Protein AF-T0YAG3-F1 (afdb_monomer)

Organism: NCBI:txid410659

Sequence (121 aa):
MTLPPHGSLEAVTARPAGKGRGAPWLRFASRRLVTVVLTLWAASILVFVVLNVLPGTPAQVILGTQATPASVRALTIKLGLNQPLVLQYLHWIGGLLTLHLGNSYISGQPIGPVIGAALEV

InterPro domains:
  IPR045621 ABC transporter type 1, GsiC-like, N-terminal domain [PF19300] (26-98)

Structure (mmCIF, N/CA/C/O backbone):
data_AF-T0YAG3-F1
#
_entry.id   AF-T0YAG3-F1
#
loop_
_atom_site.group_PDB
_atom_site.id
_atom_site.type_symbol
_atom_site.label_atom_id
_atom_site.label_alt_id
_atom_site.label_comp_id
_atom_site.label_asym_id
_atom_site.label_entity_id
_atom_site.label_seq_id
_atom_site.pdbx_PDB_ins_code
_atom_site.Cartn_x
_atom_site.Cartn_y
_atom_site.Cartn_z
_atom_site.occupancy
_atom_site.B_iso_or_equiv
_atom_site.auth_seq_id
_atom_site.auth_comp_id
_atom_site.auth_asym_id
_atom_site.auth_atom_id
_atom_site.pdbx_PDB_model_num
ATOM 1 N N . MET A 1 1 ? 54.938 0.205 -77.087 1.00 53.47 1 MET A N 1
ATOM 2 C CA . MET A 1 1 ? 54.684 0.536 -75.670 1.00 53.47 1 MET A CA 1
ATOM 3 C C . MET A 1 1 ? 53.874 1.824 -75.640 1.00 53.47 1 MET A C 1
ATOM 5 O O . MET A 1 1 ? 54.436 2.902 -75.549 1.00 53.47 1 MET A O 1
ATOM 9 N N . THR A 1 2 ? 52.566 1.702 -75.850 1.00 56.88 2 THR A N 1
ATOM 10 C CA . THR A 1 2 ? 51.589 2.801 -75.892 1.00 56.88 2 THR A CA 1
ATOM 11 C C . THR A 1 2 ? 50.273 2.216 -75.374 1.00 56.88 2 THR A C 1
ATOM 13 O O . THR A 1 2 ? 49.839 1.167 -75.843 1.00 56.88 2 THR A O 1
ATOM 16 N N . LEU A 1 3 ? 49.714 2.810 -74.321 1.00 61.28 3 LEU A N 1
ATOM 17 C CA . LEU A 1 3 ? 48.546 2.298 -73.597 1.00 61.28 3 LEU A CA 1
ATOM 18 C C . LEU A 1 3 ? 47.239 2.578 -74.372 1.00 61.28 3 LEU A C 1
ATOM 20 O O . LEU A 1 3 ? 47.027 3.727 -74.760 1.00 61.28 3 LEU A O 1
ATOM 24 N N . PRO A 1 4 ? 46.352 1.583 -74.567 1.00 65.00 4 PRO A N 1
ATOM 25 C CA . PRO A 1 4 ? 44.940 1.794 -74.896 1.00 65.00 4 PRO A CA 1
ATOM 26 C C . PRO A 1 4 ? 44.052 1.998 -73.638 1.00 65.00 4 PRO A C 1
ATOM 28 O O . PRO A 1 4 ? 44.521 1.790 -72.517 1.00 65.00 4 PRO A 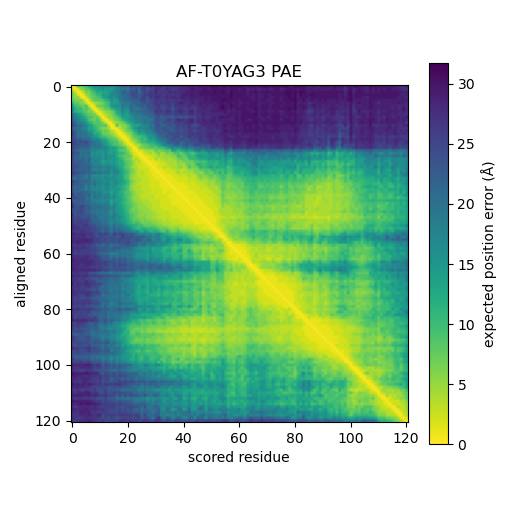O 1
ATOM 31 N N . PRO A 1 5 ? 42.791 2.455 -73.810 1.00 65.12 5 PRO A N 1
ATOM 32 C CA . PRO A 1 5 ? 42.157 3.462 -72.947 1.00 65.12 5 PRO A CA 1
ATOM 33 C C . PRO A 1 5 ? 41.014 2.969 -72.027 1.00 65.12 5 PRO A C 1
ATOM 35 O O . PRO A 1 5 ? 40.492 1.873 -72.178 1.00 65.12 5 PRO A O 1
ATOM 38 N N . HIS A 1 6 ? 40.591 3.882 -71.137 1.00 69.38 6 HIS A N 1
ATOM 39 C CA . HIS A 1 6 ? 39.281 4.028 -70.467 1.00 69.38 6 HIS A CA 1
ATOM 40 C C . HIS A 1 6 ? 38.614 2.774 -69.865 1.00 69.38 6 HIS A C 1
ATOM 42 O O . HIS A 1 6 ? 37.633 2.252 -70.389 1.00 69.38 6 HIS A O 1
ATOM 48 N N . GLY A 1 7 ? 39.063 2.392 -68.666 1.00 63.19 7 GLY A N 1
ATOM 49 C CA . GLY A 1 7 ? 38.294 1.564 -67.736 1.00 63.19 7 GLY A CA 1
ATOM 50 C C . GLY A 1 7 ? 37.426 2.428 -66.819 1.00 63.19 7 GLY A C 1
ATOM 51 O O . GLY A 1 7 ? 37.913 2.978 -65.839 1.00 63.19 7 GLY A O 1
ATOM 52 N N . SER A 1 8 ? 36.159 2.568 -67.207 1.00 58.06 8 SER A N 1
ATOM 53 C CA . SER A 1 8 ? 34.981 2.480 -66.332 1.00 58.06 8 SER A CA 1
ATOM 54 C C . SER A 1 8 ? 35.072 3.082 -64.924 1.00 58.06 8 SER A C 1
ATOM 56 O O . SER A 1 8 ? 35.632 2.506 -63.998 1.00 58.06 8 SER A O 1
ATOM 58 N N . LEU A 1 9 ? 34.355 4.197 -64.779 1.00 60.97 9 LEU A N 1
ATOM 59 C CA . LEU A 1 9 ? 33.550 4.577 -63.621 1.00 60.97 9 LEU A CA 1
ATOM 60 C C . LEU A 1 9 ? 33.081 3.355 -62.801 1.00 60.97 9 LEU A C 1
ATOM 62 O O . LEU A 1 9 ? 31.974 2.856 -63.004 1.00 60.97 9 LEU A O 1
ATOM 66 N N . GLU A 1 10 ? 33.872 2.902 -61.830 1.00 57.66 10 GLU A N 1
ATOM 67 C CA . GLU A 1 10 ? 33.372 2.063 -60.740 1.00 57.66 10 GLU A CA 1
ATOM 68 C C . GLU A 1 10 ? 32.613 2.968 -59.766 1.00 57.66 10 GLU A C 1
ATOM 70 O O . GLU A 1 10 ? 33.020 3.264 -58.644 1.00 57.66 10 GLU A O 1
ATOM 75 N N . ALA A 1 11 ? 31.465 3.441 -60.247 1.00 60.38 11 ALA A N 1
ATOM 76 C CA . ALA A 1 11 ? 30.349 3.891 -59.442 1.00 60.38 11 ALA A CA 1
ATOM 77 C C . ALA A 1 11 ? 29.779 2.682 -58.679 1.00 60.38 11 ALA A C 1
ATOM 79 O O . ALA A 1 11 ? 28.676 2.220 -58.943 1.00 60.38 11 ALA A O 1
ATOM 80 N N . VAL A 1 12 ? 30.562 2.134 -57.756 1.00 62.88 12 VAL A N 1
ATOM 81 C CA . VAL A 1 12 ? 30.203 1.050 -56.840 1.00 62.88 12 VAL A CA 1
ATOM 82 C C . VAL A 1 12 ? 31.049 1.325 -55.596 1.00 62.88 12 VAL A C 1
ATOM 84 O O . VAL A 1 12 ? 32.235 1.052 -55.543 1.00 62.88 12 VAL A O 1
ATOM 87 N N . THR A 1 13 ? 30.540 2.021 -54.591 1.00 63.72 13 THR A N 1
ATOM 88 C CA . THR A 1 13 ? 29.595 1.430 -53.654 1.00 63.72 13 THR A CA 1
ATOM 89 C C . THR A 1 13 ? 28.744 2.533 -53.030 1.00 63.72 13 THR A C 1
ATOM 91 O O . THR A 1 13 ? 29.203 3.347 -52.230 1.00 63.72 13 THR A O 1
ATOM 94 N N . ALA A 1 14 ? 27.456 2.550 -53.367 1.00 65.06 14 ALA A N 1
ATOM 95 C CA . ALA A 1 14 ? 26.473 3.234 -52.545 1.00 65.06 14 ALA A CA 1
ATOM 96 C C . ALA A 1 14 ? 26.533 2.620 -51.137 1.00 65.06 14 ALA A C 1
ATOM 98 O O . ALA A 1 14 ? 26.157 1.465 -50.935 1.00 65.06 14 ALA A O 1
ATOM 99 N N . ARG A 1 15 ? 27.047 3.374 -50.160 1.00 70.69 15 ARG A N 1
ATOM 100 C CA . ARG A 1 15 ? 27.011 2.996 -48.745 1.00 70.69 15 ARG A CA 1
ATOM 101 C C . ARG A 1 15 ? 25.537 2.837 -48.360 1.00 70.69 15 ARG A C 1
ATOM 103 O O . ARG A 1 15 ? 24.816 3.835 -48.409 1.00 70.69 15 ARG A O 1
ATOM 110 N N . PRO A 1 16 ? 25.053 1.637 -47.994 1.00 62.78 16 PRO A N 1
ATOM 111 C CA . PRO A 1 16 ? 23.663 1.491 -47.600 1.00 62.78 16 PRO A CA 1
ATOM 112 C C . PRO A 1 16 ? 23.419 2.378 -46.379 1.00 62.78 16 PRO A C 1
ATOM 114 O O . PRO A 1 16 ? 24.075 2.236 -45.343 1.00 62.78 16 PRO A O 1
ATOM 117 N N . ALA A 1 17 ? 22.497 3.331 -46.532 1.00 65.56 17 ALA A N 1
ATOM 118 C CA . ALA A 1 17 ? 21.994 4.148 -45.446 1.00 65.56 17 ALA A CA 1
ATOM 119 C C . ALA A 1 17 ? 21.499 3.205 -44.345 1.00 65.56 17 ALA A C 1
ATOM 121 O O . ALA A 1 17 ? 20.592 2.397 -44.560 1.00 65.56 17 ALA A O 1
ATOM 122 N N . GLY A 1 18 ? 22.150 3.257 -43.183 1.00 62.41 18 GLY A N 1
ATOM 123 C CA . GLY A 1 18 ? 21.795 2.434 -42.038 1.00 62.41 18 GLY A CA 1
ATOM 124 C C . GLY A 1 18 ? 20.357 2.723 -41.635 1.00 62.41 18 GLY A C 1
ATOM 125 O O . GLY A 1 18 ? 20.085 3.743 -41.006 1.00 62.41 18 GLY A O 1
ATOM 126 N N . LYS A 1 19 ? 19.438 1.821 -42.002 1.00 64.12 19 LYS A N 1
ATOM 127 C CA . LYS A 1 19 ? 18.074 1.778 -41.470 1.00 64.12 19 LYS A CA 1
ATOM 128 C C . LYS A 1 19 ? 18.168 1.870 -39.954 1.00 64.12 19 LYS A C 1
ATOM 130 O O . LYS A 1 19 ? 18.912 1.104 -39.338 1.00 64.12 19 LYS A O 1
ATOM 135 N N . GLY A 1 20 ? 17.452 2.848 -39.398 1.00 62.81 20 GLY A N 1
ATOM 136 C CA . GLY A 1 20 ? 17.475 3.204 -37.989 1.00 62.81 20 GLY A CA 1
ATOM 137 C C . GLY A 1 20 ? 17.519 1.960 -37.119 1.00 62.81 20 GLY A C 1
ATOM 138 O O . GLY A 1 20 ? 16.595 1.146 -37.126 1.00 62.81 20 GLY A O 1
ATOM 139 N N . ARG A 1 21 ? 18.624 1.807 -36.385 1.00 65.38 21 ARG A N 1
ATOM 140 C CA . ARG A 1 21 ? 18.714 0.846 -35.291 1.00 65.38 21 ARG A CA 1
ATOM 141 C C . ARG A 1 21 ? 17.705 1.311 -34.252 1.00 65.38 21 ARG A C 1
ATOM 143 O O . ARG A 1 21 ? 18.050 2.094 -33.373 1.00 65.38 21 ARG A O 1
ATOM 150 N N . GLY A 1 22 ? 16.449 0.889 -34.400 1.00 63.47 22 GLY A N 1
ATOM 151 C CA . GLY A 1 22 ? 15.420 1.055 -33.386 1.00 63.47 22 GLY A CA 1
ATOM 152 C C .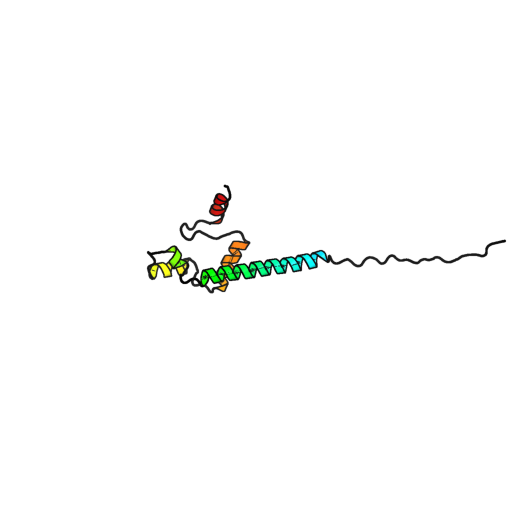 GLY A 1 22 ? 16.011 0.526 -32.095 1.00 63.47 22 GLY A C 1
ATOM 153 O O . GLY A 1 22 ? 16.317 -0.660 -32.010 1.00 63.47 22 GLY A O 1
ATOM 154 N N . ALA A 1 23 ? 16.294 1.450 -31.182 1.00 70.56 23 ALA A N 1
ATOM 155 C CA . ALA A 1 23 ? 17.150 1.275 -30.025 1.00 70.56 23 ALA A CA 1
ATOM 156 C C . ALA A 1 23 ? 16.896 -0.074 -29.325 1.00 70.56 23 ALA A C 1
ATOM 158 O O . ALA A 1 23 ? 15.935 -0.201 -28.561 1.00 70.56 23 ALA A O 1
ATOM 159 N N . PRO A 1 24 ? 17.740 -1.100 -29.549 1.00 74.56 24 PRO A N 1
ATOM 160 C CA . PRO A 1 24 ? 17.538 -2.408 -28.927 1.00 74.56 24 PRO A CA 1
ATOM 161 C C . PRO A 1 24 ? 17.617 -2.305 -27.397 1.00 74.56 24 PRO A C 1
ATOM 163 O O . PRO A 1 24 ? 16.988 -3.085 -26.684 1.00 74.56 24 PRO A O 1
ATOM 166 N N . TRP A 1 25 ? 18.302 -1.271 -26.900 1.00 78.31 25 TRP A N 1
ATOM 167 C CA . TRP A 1 25 ? 18.378 -0.917 -25.490 1.00 78.31 25 TRP A CA 1
ATOM 168 C C . TRP A 1 25 ? 17.034 -0.456 -24.900 1.00 78.31 25 TRP A C 1
ATOM 170 O O . TRP A 1 25 ? 16.752 -0.807 -23.763 1.00 78.31 25 TRP A O 1
ATOM 180 N N . LEU A 1 26 ? 16.165 0.235 -25.653 1.00 81.62 26 LEU A N 1
ATOM 181 C CA . LEU A 1 26 ? 14.821 0.640 -25.200 1.00 81.62 26 LEU A CA 1
ATOM 182 C C . LEU A 1 26 ? 13.896 -0.577 -25.033 1.00 81.62 26 LEU A C 1
ATOM 184 O O . LEU A 1 26 ? 13.142 -0.673 -24.063 1.00 81.62 26 LEU A O 1
ATOM 188 N N . ARG A 1 27 ? 13.992 -1.556 -25.943 1.00 81.12 27 ARG A N 1
ATOM 189 C CA . ARG A 1 27 ? 13.262 -2.837 -25.841 1.00 81.12 27 ARG A CA 1
ATOM 190 C C . ARG A 1 27 ? 13.778 -3.694 -24.685 1.00 81.12 27 ARG A C 1
ATOM 192 O O . ARG A 1 27 ? 12.990 -4.316 -23.979 1.00 81.12 27 ARG A O 1
ATOM 199 N N . PHE A 1 28 ? 15.092 -3.715 -24.471 1.00 82.31 28 PHE A N 1
ATOM 200 C CA . PHE A 1 28 ? 15.690 -4.406 -23.332 1.00 82.31 28 PHE A CA 1
ATOM 201 C C . PHE A 1 28 ? 15.309 -3.743 -21.999 1.00 82.31 28 PHE A C 1
ATOM 203 O O . PHE A 1 28 ? 14.860 -4.433 -21.085 1.00 82.31 28 PHE A O 1
ATOM 210 N N . ALA A 1 29 ? 15.418 -2.414 -21.910 1.00 85.38 29 ALA A N 1
ATOM 211 C CA . ALA A 1 29 ? 1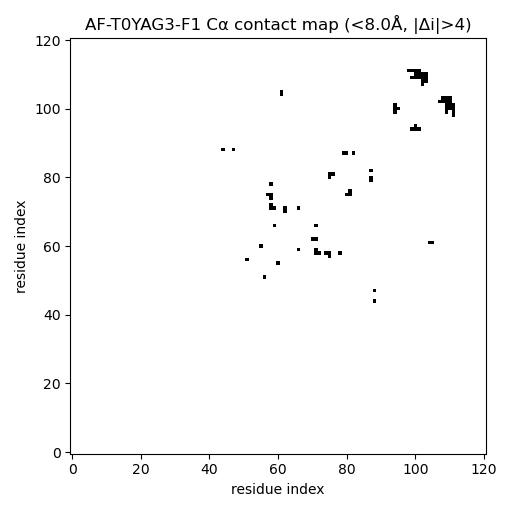5.090 -1.637 -20.718 1.00 85.38 29 ALA A CA 1
ATOM 212 C C . ALA A 1 29 ? 13.608 -1.755 -20.345 1.00 85.38 29 ALA A C 1
ATOM 214 O O . ALA A 1 29 ? 13.305 -2.049 -19.195 1.00 85.38 29 ALA A O 1
ATOM 215 N N . SER A 1 30 ? 12.688 -1.616 -21.306 1.00 88.44 30 SER A N 1
ATOM 216 C CA . SER A 1 30 ? 11.246 -1.790 -21.059 1.00 88.44 30 SER A CA 1
ATOM 217 C C . SER A 1 30 ? 10.907 -3.198 -20.575 1.00 88.44 30 SER A C 1
ATOM 219 O O . SER A 1 30 ? 10.191 -3.346 -19.589 1.00 88.44 30 SER A O 1
ATOM 221 N N . ARG A 1 31 ? 11.472 -4.242 -21.193 1.00 86.94 31 ARG A N 1
ATOM 222 C CA . ARG A 1 31 ? 11.263 -5.630 -20.756 1.00 86.94 31 ARG A CA 1
ATOM 223 C C . ARG A 1 31 ? 11.782 -5.867 -19.334 1.00 86.94 31 ARG A C 1
ATOM 225 O O . ARG A 1 31 ? 11.082 -6.480 -18.534 1.00 86.94 31 ARG A O 1
ATOM 232 N N . ARG A 1 32 ? 12.968 -5.344 -19.003 1.00 87.12 32 ARG A N 1
ATOM 233 C CA . ARG A 1 32 ? 13.525 -5.363 -17.637 1.00 87.12 32 ARG A CA 1
ATOM 234 C C . ARG A 1 32 ? 12.616 -4.630 -16.648 1.00 87.12 32 ARG A C 1
ATOM 236 O O . ARG A 1 32 ? 12.346 -5.165 -15.578 1.00 87.12 32 ARG A O 1
ATOM 243 N N . LEU A 1 33 ? 12.135 -3.442 -17.011 1.00 91.25 33 LEU A N 1
ATOM 244 C CA . LEU A 1 33 ? 11.276 -2.616 -16.165 1.00 91.25 33 LEU A CA 1
ATOM 245 C C . LEU A 1 33 ? 9.948 -3.318 -15.867 1.00 91.25 33 LEU A C 1
ATOM 247 O O . LEU A 1 33 ? 9.539 -3.372 -14.714 1.00 91.25 33 LEU A O 1
ATOM 251 N N . VAL A 1 34 ? 9.326 -3.938 -16.874 1.00 91.94 34 VAL A N 1
ATOM 252 C CA . VAL A 1 34 ? 8.095 -4.724 -16.702 1.00 91.94 34 VAL A CA 1
ATOM 253 C C . VAL A 1 34 ? 8.320 -5.887 -15.740 1.00 91.94 34 VAL A C 1
ATOM 255 O O . VAL A 1 34 ? 7.510 -6.086 -14.840 1.00 91.94 34 VAL A O 1
ATOM 258 N N . THR A 1 35 ? 9.424 -6.630 -15.867 1.00 88.69 35 THR A N 1
ATOM 259 C CA . THR A 1 35 ? 9.733 -7.725 -14.933 1.00 88.69 35 THR A CA 1
ATOM 260 C C . THR A 1 35 ? 9.901 -7.224 -13.499 1.00 88.69 35 THR A C 1
ATOM 262 O O . THR A 1 35 ? 9.362 -7.836 -12.578 1.00 88.69 35 THR A O 1
ATOM 265 N N . VAL A 1 36 ? 10.601 -6.104 -13.297 1.00 90.75 36 VAL A N 1
ATOM 266 C CA . VAL A 1 36 ? 10.775 -5.504 -11.964 1.00 90.75 36 VAL A CA 1
ATOM 267 C C . VAL A 1 36 ? 9.430 -5.058 -11.395 1.00 90.75 36 VAL A C 1
ATOM 269 O O . VAL A 1 36 ? 9.093 -5.441 -10.278 1.00 90.75 36 VAL A O 1
ATOM 272 N N . VAL A 1 37 ? 8.636 -4.317 -12.171 1.00 91.38 37 VAL A N 1
ATOM 273 C CA . VAL A 1 37 ? 7.317 -3.828 -11.747 1.00 91.38 37 VAL A CA 1
ATOM 274 C C . VAL A 1 37 ? 6.385 -4.988 -11.409 1.00 91.38 37 VAL A C 1
ATOM 276 O O . VAL A 1 37 ? 5.765 -4.960 -10.354 1.00 91.38 37 VAL A O 1
ATOM 279 N N . LEU A 1 38 ? 6.327 -6.036 -12.235 1.00 91.50 38 LEU A N 1
ATOM 280 C CA . LEU A 1 38 ? 5.512 -7.223 -11.960 1.00 91.50 38 LEU A CA 1
ATOM 281 C C . LEU A 1 38 ? 5.956 -7.950 -10.690 1.00 91.50 38 LEU A C 1
ATOM 283 O O . LEU A 1 38 ? 5.112 -8.394 -9.919 1.00 91.50 38 LEU A O 1
ATOM 287 N N . THR A 1 39 ? 7.263 -8.054 -10.455 1.00 90.75 39 THR A N 1
ATOM 288 C CA . THR A 1 39 ? 7.796 -8.708 -9.250 1.00 90.75 39 THR A CA 1
ATOM 289 C C . THR A 1 39 ? 7.442 -7.907 -7.999 1.00 90.75 39 THR A C 1
ATOM 291 O O . THR A 1 39 ? 6.949 -8.471 -7.025 1.00 90.75 39 THR A O 1
ATOM 294 N N . LEU A 1 40 ? 7.630 -6.583 -8.039 1.00 89.12 40 LEU A N 1
ATOM 295 C CA . LEU A 1 40 ? 7.242 -5.686 -6.948 1.00 89.12 40 LEU A CA 1
ATOM 296 C C . LEU A 1 40 ? 5.731 -5.693 -6.722 1.00 89.12 40 LEU A C 1
ATOM 298 O O . LEU A 1 40 ? 5.281 -5.697 -5.581 1.00 89.12 40 LEU A O 1
ATOM 302 N N . TRP A 1 41 ? 4.946 -5.736 -7.795 1.00 88.19 41 TRP A N 1
ATOM 303 C CA . TRP A 1 41 ? 3.493 -5.799 -7.726 1.00 88.19 41 TRP A CA 1
ATOM 304 C C . TRP A 1 41 ? 3.011 -7.115 -7.105 1.00 88.19 41 TRP A C 1
ATOM 306 O O . TRP A 1 41 ? 2.189 -7.097 -6.192 1.00 88.19 41 TRP A O 1
ATOM 316 N N . ALA A 1 42 ? 3.585 -8.250 -7.509 1.00 89.88 42 ALA A N 1
ATOM 317 C CA . ALA A 1 42 ? 3.296 -9.547 -6.904 1.00 89.88 42 ALA A CA 1
ATOM 318 C C . ALA A 1 42 ? 3.678 -9.583 -5.414 1.00 89.88 42 ALA A C 1
ATOM 320 O O . ALA A 1 42 ? 2.887 -10.039 -4.589 1.00 89.88 42 ALA A O 1
ATOM 321 N N . ALA A 1 43 ? 4.849 -9.049 -5.051 1.00 90.12 43 ALA A N 1
ATOM 322 C CA . ALA A 1 43 ? 5.266 -8.926 -3.656 1.00 90.12 43 ALA A CA 1
ATOM 323 C C . ALA A 1 43 ? 4.328 -8.006 -2.851 1.00 90.12 43 ALA A C 1
ATOM 325 O O . ALA A 1 43 ? 3.954 -8.330 -1.728 1.00 90.12 43 ALA A O 1
ATOM 326 N N . SER A 1 44 ? 3.897 -6.889 -3.440 1.00 87.00 44 SER A N 1
ATOM 327 C CA . SER A 1 44 ? 2.932 -5.951 -2.857 1.00 87.00 44 SER A CA 1
ATOM 328 C C . SER A 1 44 ? 1.584 -6.622 -2.575 1.00 87.00 44 SER A C 1
ATOM 330 O O . SER A 1 44 ? 1.060 -6.488 -1.468 1.00 87.00 44 SER A O 1
ATOM 332 N N . ILE A 1 45 ? 1.050 -7.388 -3.533 1.00 87.50 45 ILE A N 1
ATOM 333 C CA . ILE A 1 45 ? -0.173 -8.178 -3.336 1.00 87.50 45 ILE A CA 1
ATOM 334 C C . ILE A 1 45 ? 0.036 -9.202 -2.223 1.00 87.50 45 ILE A C 1
ATOM 336 O O . ILE A 1 45 ? -0.818 -9.324 -1.350 1.00 87.50 45 ILE A O 1
ATOM 340 N N . LEU A 1 46 ? 1.164 -9.916 -2.223 1.00 89.00 46 LEU A N 1
ATOM 341 C CA . LEU A 1 46 ? 1.462 -10.916 -1.200 1.00 89.00 46 LEU A CA 1
ATOM 342 C C . LEU A 1 46 ? 1.455 -10.299 0.204 1.00 89.00 46 LEU A C 1
ATOM 344 O O . LEU A 1 46 ? 0.777 -10.815 1.087 1.00 89.00 46 LEU A O 1
ATOM 348 N N . VAL A 1 47 ? 2.148 -9.175 0.398 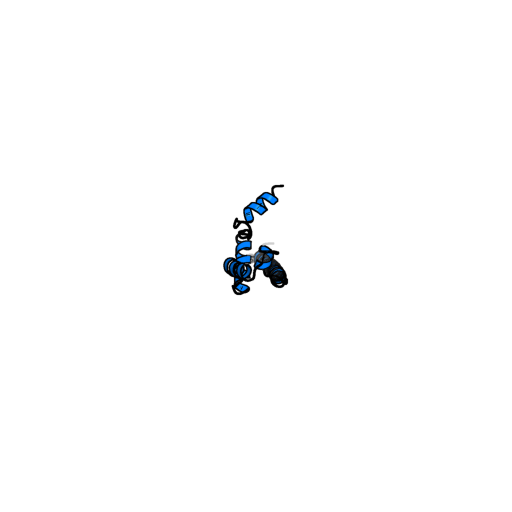1.00 86.56 47 VAL A N 1
ATOM 349 C CA . VAL A 1 47 ? 2.159 -8.443 1.675 1.00 86.56 47 VAL A CA 1
ATOM 350 C C . VAL A 1 47 ? 0.746 -8.009 2.061 1.00 86.56 47 VAL A C 1
ATOM 352 O O . VAL A 1 47 ? 0.323 -8.242 3.192 1.00 86.56 47 VAL A O 1
ATOM 355 N N . PHE A 1 48 ? -0.008 -7.432 1.124 1.00 85.75 48 PHE A N 1
ATOM 356 C CA . PHE A 1 48 ? -1.382 -7.000 1.373 1.00 85.75 48 PHE A CA 1
ATOM 357 C C . PHE A 1 48 ? -2.283 -8.164 1.804 1.00 85.75 48 PHE A C 1
ATOM 359 O O . PHE A 1 48 ? -3.027 -8.039 2.776 1.00 85.75 48 PHE A O 1
ATOM 366 N N . VAL A 1 49 ? -2.201 -9.305 1.117 1.00 84.44 49 VAL A N 1
ATOM 367 C CA . VAL A 1 49 ? -2.986 -10.505 1.434 1.00 84.44 49 VAL A CA 1
ATOM 368 C C . VAL A 1 49 ? -2.586 -11.066 2.791 1.00 84.44 49 VAL A C 1
ATOM 370 O O . VAL A 1 49 ? -3.467 -11.327 3.601 1.00 84.44 49 VAL A O 1
ATOM 373 N N . VAL A 1 50 ? -1.290 -11.203 3.077 1.00 84.94 50 VAL A N 1
ATOM 374 C CA . VAL A 1 50 ? -0.810 -11.699 4.377 1.00 84.94 50 VAL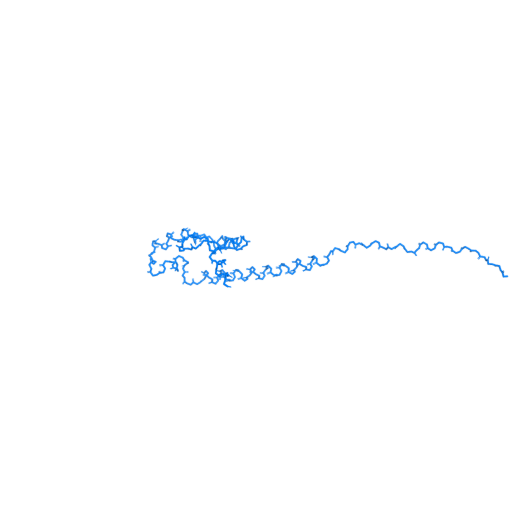 A CA 1
ATOM 375 C C . VAL A 1 50 ? -1.344 -10.831 5.516 1.00 84.94 50 VAL A C 1
ATOM 377 O O . VAL A 1 50 ? -1.860 -11.366 6.494 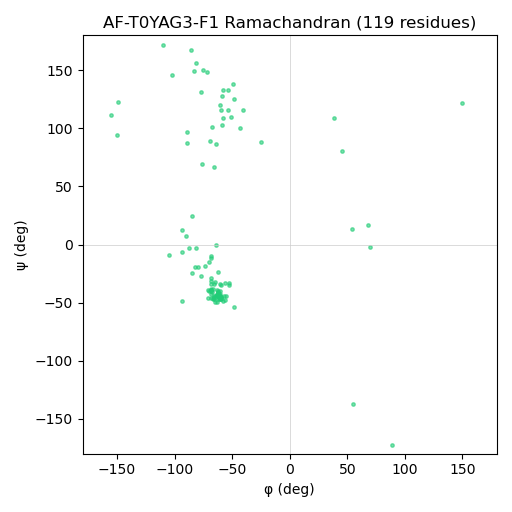1.00 84.94 50 VAL A O 1
ATOM 380 N N . LEU A 1 51 ? -1.303 -9.505 5.367 1.00 80.00 51 LEU A N 1
ATOM 381 C CA . LEU A 1 51 ? -1.821 -8.583 6.379 1.00 80.00 51 LEU A CA 1
ATOM 382 C C . LEU A 1 51 ? -3.352 -8.631 6.524 1.00 80.00 51 LEU A C 1
ATOM 384 O O . LEU A 1 51 ? -3.851 -8.434 7.627 1.00 80.00 51 LEU A O 1
ATOM 388 N N . ASN A 1 52 ? -4.094 -8.908 5.447 1.00 77.06 52 ASN A N 1
ATOM 389 C CA . ASN A 1 52 ? -5.562 -8.994 5.475 1.00 77.06 52 ASN A CA 1
ATOM 390 C C . ASN A 1 52 ? -6.100 -10.371 5.903 1.00 77.06 52 ASN A C 1
ATOM 392 O O . ASN A 1 52 ? -7.232 -10.459 6.369 1.00 77.06 52 ASN A O 1
ATOM 396 N N . VAL A 1 53 ? -5.326 -11.444 5.718 1.00 79.00 53 VAL A N 1
ATOM 397 C CA . VAL A 1 53 ? -5.705 -12.821 6.087 1.00 79.00 53 VAL A CA 1
ATOM 398 C C . VAL A 1 53 ? -5.449 -13.106 7.569 1.00 79.00 53 VAL A C 1
ATOM 400 O O . VAL A 1 53 ? -6.043 -14.032 8.123 1.00 79.00 53 VAL A O 1
ATOM 403 N N . LEU A 1 54 ? -4.595 -12.316 8.230 1.00 76.44 54 LEU A N 1
ATOM 404 C CA . LEU A 1 54 ? -4.382 -12.424 9.672 1.00 76.44 54 LEU A CA 1
ATOM 405 C C . LEU A 1 54 ? -5.726 -12.338 10.426 1.00 76.44 54 LEU A C 1
ATOM 407 O O . LEU A 1 54 ? -6.535 -11.451 10.142 1.00 76.44 54 LEU A O 1
ATOM 411 N N . PRO A 1 55 ? -5.990 -13.246 11.388 1.00 61.91 55 PRO A N 1
ATOM 412 C CA . PRO A 1 55 ? -7.217 -13.219 12.169 1.00 61.91 55 PRO A CA 1
ATOM 413 C C . PRO A 1 55 ? -7.226 -11.980 13.072 1.00 61.91 55 PRO A C 1
ATOM 415 O O . PRO A 1 55 ? -6.576 -11.938 14.114 1.00 61.91 55 PRO A O 1
ATOM 418 N N . GLY A 1 56 ? -7.957 -10.959 12.638 1.00 63.97 56 GLY A N 1
ATOM 419 C CA . GLY A 1 56 ? -8.099 -9.684 13.330 1.00 63.97 56 GLY A CA 1
ATOM 420 C C . GLY A 1 56 ? -8.329 -8.569 12.319 1.00 63.97 56 GLY A C 1
ATOM 421 O O . GLY A 1 56 ? -7.520 -8.363 11.421 1.00 63.97 56 GLY A O 1
ATOM 422 N N . THR A 1 57 ? -9.439 -7.839 12.430 1.00 71.94 57 THR A N 1
ATOM 423 C CA . THR A 1 57 ? -9.640 -6.681 11.547 1.00 71.94 57 THR A CA 1
ATOM 424 C C . THR A 1 57 ? -8.697 -5.551 11.967 1.00 71.94 57 THR A C 1
ATOM 426 O O . THR A 1 57 ? -8.444 -5.391 13.164 1.00 71.94 57 THR A O 1
ATOM 429 N N . PRO A 1 58 ? -8.208 -4.699 11.046 1.00 72.56 58 PRO A N 1
ATOM 430 C CA . PRO A 1 58 ? -7.404 -3.536 11.429 1.00 72.56 58 PRO A CA 1
ATOM 431 C C . PRO A 1 58 ? -8.104 -2.678 12.493 1.00 72.56 58 PRO A C 1
ATOM 433 O O . PRO A 1 58 ? -7.467 -2.191 13.419 1.00 72.56 58 PRO A O 1
ATOM 436 N N . ALA A 1 59 ? -9.439 -2.586 12.437 1.00 76.50 59 ALA A N 1
ATOM 437 C CA . ALA A 1 59 ? -10.244 -1.936 13.466 1.00 76.50 59 ALA A CA 1
ATOM 438 C C . ALA A 1 59 ? -10.105 -2.585 14.859 1.00 76.50 59 ALA A C 1
ATOM 440 O O . ALA A 1 59 ? -10.031 -1.868 15.853 1.00 76.50 59 ALA A O 1
ATOM 441 N N . GLN A 1 60 ? -10.050 -3.917 14.951 1.00 76.56 60 GLN A N 1
ATOM 442 C CA . GLN A 1 60 ? -9.796 -4.626 16.212 1.00 76.56 60 GLN A CA 1
ATOM 443 C C . GLN A 1 60 ? -8.366 -4.409 16.711 1.00 76.56 60 GLN A C 1
ATOM 445 O O . GLN A 1 60 ? -8.176 -4.198 17.904 1.00 76.56 60 GLN A O 1
ATOM 450 N N . VAL A 1 61 ? -7.377 -4.399 15.813 1.00 78.12 61 VAL A N 1
ATOM 451 C CA . VAL A 1 61 ? -5.975 -4.126 16.173 1.00 78.12 61 VAL A CA 1
ATOM 452 C C . VAL A 1 61 ? -5.819 -2.709 16.732 1.00 78.12 61 VAL A C 1
ATOM 454 O O . VAL A 1 61 ? -5.166 -2.522 17.753 1.00 78.12 61 VAL A O 1
ATOM 457 N N . ILE A 1 62 ? -6.464 -1.720 16.107 1.00 74.56 62 ILE A N 1
ATOM 458 C CA . ILE A 1 62 ? -6.421 -0.315 16.543 1.00 74.56 62 ILE A CA 1
ATOM 459 C C . ILE A 1 62 ? -7.140 -0.115 17.886 1.00 74.56 62 ILE A C 1
ATOM 461 O O . ILE A 1 62 ? -6.658 0.635 18.730 1.00 74.56 62 ILE A O 1
ATOM 465 N N . LEU A 1 63 ? -8.293 -0.763 18.095 1.00 80.94 63 LEU A N 1
ATOM 466 C CA . LEU A 1 63 ? -9.073 -0.634 19.337 1.00 80.94 63 LEU A CA 1
ATOM 467 C C . LEU A 1 63 ? -8.522 -1.482 20.494 1.00 80.94 63 LEU A C 1
ATOM 469 O O . LEU A 1 63 ? -8.844 -1.215 21.655 1.00 80.94 63 LEU A O 1
ATOM 473 N N . GLY A 1 64 ? -7.708 -2.495 20.192 1.00 77.62 64 GLY A N 1
ATOM 474 C CA . GLY A 1 64 ? -7.097 -3.379 21.176 1.00 77.62 64 GLY A CA 1
ATOM 475 C C . GLY A 1 64 ? -8.129 -4.042 22.091 1.00 77.62 64 GLY A C 1
ATOM 476 O O . GLY A 1 64 ? -9.202 -4.469 21.667 1.00 77.62 64 GLY A O 1
ATOM 477 N N . THR A 1 65 ? -7.822 -4.104 23.384 1.00 76.62 65 THR A N 1
ATOM 478 C CA . THR A 1 65 ? -8.686 -4.722 24.404 1.00 76.62 65 THR A CA 1
ATOM 479 C C . THR A 1 65 ? -9.985 -3.954 24.675 1.00 76.62 65 THR A C 1
ATOM 481 O O . THR A 1 65 ? -10.889 -4.508 25.292 1.00 76.62 65 THR A O 1
ATOM 484 N N . GLN A 1 66 ? -10.120 -2.717 24.178 1.00 74.12 66 GLN A N 1
ATOM 485 C CA . GLN A 1 66 ? -11.326 -1.883 24.304 1.00 74.12 66 GLN A CA 1
ATOM 486 C C . GLN A 1 66 ? -12.281 -2.025 23.102 1.00 74.12 66 GLN A C 1
ATOM 488 O O . GLN A 1 66 ? -13.205 -1.225 22.907 1.00 74.12 66 GLN A O 1
ATOM 493 N N . ALA A 1 67 ? -12.057 -3.031 22.255 1.00 77.56 67 ALA A N 1
ATOM 494 C CA . ALA A 1 67 ? -12.861 -3.301 21.073 1.00 77.56 67 ALA A CA 1
ATOM 495 C C . ALA A 1 67 ? -14.275 -3.795 21.437 1.00 77.56 67 ALA A C 1
ATOM 497 O O . ALA A 1 67 ? -14.545 -4.991 21.513 1.00 77.56 67 ALA A O 1
ATOM 498 N N . THR A 1 68 ? -15.219 -2.868 21.608 1.00 84.62 68 THR A N 1
ATOM 499 C CA . THR A 1 68 ? -16.650 -3.205 21.626 1.00 84.62 68 THR A CA 1
ATOM 500 C C . THR A 1 68 ? -17.152 -3.480 20.201 1.00 84.62 68 THR A C 1
ATOM 502 O O . THR A 1 68 ? -16.673 -2.856 19.249 1.00 84.62 68 THR A O 1
ATOM 505 N N . PRO A 1 69 ? -18.169 -4.338 20.000 1.00 82.94 69 PRO A N 1
ATOM 506 C CA . PRO A 1 69 ? -18.717 -4.598 18.664 1.00 82.94 69 PRO A CA 1
ATOM 507 C C . PRO A 1 69 ? -19.201 -3.327 17.941 1.00 82.94 69 PRO A C 1
ATOM 509 O O . PRO A 1 69 ? -19.076 -3.211 16.719 1.00 82.94 69 PRO A O 1
ATOM 512 N N . ALA A 1 70 ? -19.722 -2.354 18.696 1.00 84.56 70 ALA A N 1
ATOM 513 C CA . ALA A 1 70 ? -20.170 -1.067 18.174 1.00 84.56 70 ALA A CA 1
ATOM 514 C C . ALA A 1 70 ? -18.994 -0.180 17.730 1.00 84.56 70 ALA A C 1
ATOM 516 O O . ALA A 1 70 ? -19.026 0.363 16.622 1.00 84.56 70 ALA A O 1
ATOM 517 N N . SER A 1 71 ? -17.935 -0.074 18.543 1.00 82.12 71 SER A N 1
ATOM 518 C CA . SER A 1 71 ? -16.742 0.708 18.189 1.00 82.12 71 SER A CA 1
ATOM 519 C C . SER A 1 71 ? -15.980 0.093 17.015 1.00 82.12 71 SER A C 1
ATOM 521 O O . SER A 1 71 ? -15.570 0.829 16.117 1.00 82.12 71 SER A O 1
ATOM 523 N N . VAL A 1 72 ? -15.884 -1.240 16.939 1.00 82.75 72 VAL A N 1
ATOM 524 C CA . VAL A 1 72 ? -15.282 -1.944 15.792 1.00 82.75 72 VAL A CA 1
ATOM 525 C C . VAL A 1 72 ? -16.041 -1.637 14.507 1.00 82.75 72 VAL A C 1
ATOM 527 O O . VAL A 1 72 ? -15.418 -1.317 13.498 1.00 82.75 72 VAL A O 1
ATOM 530 N N . ARG A 1 73 ? -17.379 -1.681 14.521 1.00 83.19 73 ARG A N 1
ATOM 531 C CA . ARG A 1 73 ? -18.193 -1.384 13.332 1.00 83.19 73 ARG A CA 1
ATOM 532 C C . ARG A 1 73 ? -18.061 0.076 12.900 1.00 83.19 73 ARG A C 1
ATOM 534 O O . ARG A 1 73 ? -17.872 0.342 11.714 1.00 83.19 73 ARG A O 1
ATOM 541 N N . ALA A 1 74 ? -18.112 1.008 13.851 1.00 83.69 74 ALA A N 1
ATOM 542 C CA . ALA A 1 74 ? -17.931 2.430 13.572 1.00 83.69 74 ALA A CA 1
ATOM 543 C C . ALA A 1 74 ? -16.548 2.712 12.964 1.00 83.69 74 ALA A C 1
ATOM 545 O O . ALA A 1 74 ? -16.443 3.448 11.983 1.00 83.69 74 ALA A O 1
ATOM 546 N N . LEU A 1 75 ? -15.497 2.085 13.500 1.00 79.31 75 LEU A N 1
ATOM 547 C CA . LEU A 1 75 ? -14.141 2.232 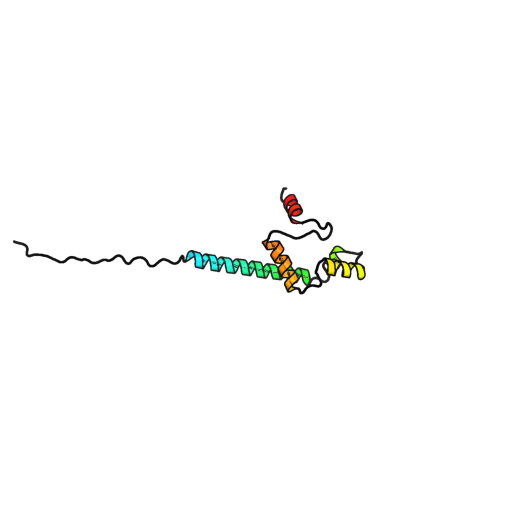12.984 1.00 79.31 75 LEU A CA 1
ATOM 548 C C . LEU A 1 75 ? -13.967 1.538 11.625 1.00 79.31 75 LEU A C 1
ATOM 550 O O . LEU A 1 75 ? -13.374 2.115 10.727 1.00 79.31 75 LEU A O 1
ATOM 554 N N . THR A 1 76 ? -14.563 0.363 11.421 1.00 80.31 76 THR A N 1
ATOM 555 C CA . THR A 1 76 ? -14.552 -0.352 10.129 1.00 80.31 76 THR A CA 1
ATOM 556 C C . THR A 1 76 ? -15.096 0.523 9.001 1.00 80.31 76 THR A C 1
ATOM 558 O O . THR A 1 76 ? -14.483 0.601 7.938 1.00 80.31 76 THR A O 1
ATOM 561 N N . ILE A 1 77 ? -16.208 1.224 9.247 1.00 81.75 77 ILE A N 1
ATOM 562 C CA . ILE A 1 77 ? -16.806 2.151 8.276 1.00 81.75 77 ILE A CA 1
ATOM 563 C C . ILE A 1 77 ? -15.910 3.379 8.079 1.00 81.75 77 ILE A C 1
ATOM 565 O O . ILE A 1 77 ? -15.637 3.755 6.942 1.00 81.75 77 ILE A O 1
ATOM 569 N N . LYS A 1 78 ? -15.408 3.985 9.167 1.00 78.56 78 LYS A N 1
ATOM 570 C CA . LYS A 1 78 ? -14.509 5.152 9.089 1.00 78.56 78 LYS A CA 1
ATOM 571 C C . LYS A 1 78 ? -13.220 4.865 8.318 1.00 78.56 78 LYS A C 1
ATOM 573 O O . LYS A 1 78 ? -12.720 5.748 7.634 1.00 78.56 78 LYS A O 1
ATOM 578 N N . LEU A 1 79 ? -12.692 3.650 8.435 1.00 74.06 79 LEU A N 1
ATOM 579 C CA . LEU A 1 79 ? -11.462 3.219 7.773 1.00 74.06 79 LEU A CA 1
ATOM 580 C C . LEU A 1 79 ? -11.695 2.668 6.359 1.00 74.06 79 LEU A C 1
ATOM 582 O O . LEU A 1 79 ? -10.733 2.302 5.691 1.00 74.06 79 LEU A O 1
ATOM 586 N N . GLY A 1 80 ? -12.947 2.579 5.896 1.00 75.75 80 GLY A N 1
ATOM 587 C CA . GLY A 1 80 ? -13.269 2.018 4.582 1.00 75.75 80 GLY A CA 1
ATOM 588 C C . GLY A 1 80 ? -13.005 0.513 4.463 1.00 75.75 80 GLY A C 1
ATOM 589 O O . GLY A 1 80 ? -12.973 -0.018 3.356 1.00 75.75 80 GLY A O 1
ATOM 590 N N . LEU A 1 81 ? -12.861 -0.197 5.587 1.00 77.81 81 LEU A N 1
ATOM 591 C CA . LEU A 1 81 ? -12.648 -1.651 5.628 1.00 77.81 81 LEU A CA 1
ATOM 592 C C . LEU A 1 81 ? -13.892 -2.437 5.176 1.00 77.81 81 LEU A C 1
ATOM 594 O O . LEU A 1 81 ? -13.830 -3.644 4.965 1.00 77.81 81 LEU A O 1
ATOM 598 N N . ASN A 1 82 ? -15.028 -1.752 5.015 1.00 82.12 82 ASN A N 1
ATOM 599 C CA . ASN A 1 82 ? -16.255 -2.285 4.427 1.00 82.12 82 ASN A CA 1
ATOM 600 C C . ASN A 1 82 ? -16.256 -2.279 2.884 1.00 82.12 82 ASN A C 1
ATOM 602 O O . ASN A 1 82 ? -17.238 -2.713 2.284 1.00 82.12 82 ASN A O 1
ATOM 606 N N . GLN A 1 83 ? -15.214 -1.751 2.237 1.00 81.88 83 GLN A N 1
ATOM 607 C CA . GLN A 1 83 ? -15.111 -1.712 0.777 1.00 81.88 83 GLN A CA 1
ATOM 608 C C . GLN A 1 83 ? -14.606 -3.052 0.207 1.00 81.88 83 GLN A C 1
ATOM 610 O O . GLN A 1 83 ? -13.895 -3.787 0.895 1.00 81.88 83 GLN A O 1
ATOM 615 N N . PRO A 1 84 ? -14.902 -3.371 -1.067 1.00 86.62 84 PRO A N 1
ATOM 616 C CA . PRO A 1 84 ? -14.276 -4.487 -1.773 1.00 86.62 84 PRO A CA 1
ATOM 617 C C . PRO A 1 84 ? -12.745 -4.476 -1.644 1.00 86.62 84 PRO A C 1
ATOM 619 O O . PRO A 1 84 ? -12.122 -3.425 -1.804 1.00 86.62 84 PRO A O 1
ATOM 622 N N . LEU A 1 85 ? -12.130 -5.646 -1.424 1.00 80.31 85 LEU A N 1
ATOM 623 C CA . LEU A 1 85 ? -10.671 -5.788 -1.248 1.00 80.31 85 LEU A CA 1
ATOM 624 C C . LEU A 1 85 ? -9.859 -5.151 -2.385 1.00 80.31 85 LEU A C 1
ATOM 626 O O . LEU A 1 85 ? -8.791 -4.598 -2.147 1.00 80.31 85 LEU A O 1
ATOM 630 N N . VAL A 1 86 ? -10.389 -5.179 -3.610 1.00 83.25 86 VAL A N 1
ATOM 631 C CA . VAL A 1 86 ? -9.764 -4.545 -4.779 1.00 83.25 86 VAL A CA 1
ATOM 632 C C . VAL A 1 86 ? -9.631 -3.033 -4.588 1.00 83.25 86 VAL A C 1
ATOM 634 O O . VAL A 1 86 ? -8.565 -2.484 -4.844 1.00 83.25 86 VAL A O 1
ATOM 637 N N . LEU A 1 87 ? -10.674 -2.355 -4.099 1.00 84.25 87 LEU A N 1
ATOM 638 C CA . LEU A 1 87 ? -10.622 -0.911 -3.843 1.00 84.25 87 LEU A CA 1
ATOM 639 C C . LEU A 1 87 ? -9.678 -0.582 -2.684 1.00 84.25 87 LEU A C 1
ATOM 641 O O . LEU A 1 87 ? -8.920 0.380 -2.776 1.00 84.25 87 LEU A O 1
ATOM 645 N N . GLN A 1 88 ? -9.664 -1.410 -1.635 1.00 83.00 88 GLN A N 1
ATOM 646 C CA . GLN A 1 88 ? -8.722 -1.256 -0.521 1.00 83.00 88 GLN A CA 1
ATOM 647 C C . GLN A 1 88 ? -7.265 -1.358 -1.000 1.00 83.00 88 GLN A C 1
ATOM 649 O O . GLN A 1 88 ? -6.438 -0.516 -0.652 1.00 83.00 88 GLN A O 1
ATOM 654 N N . TYR A 1 89 ? -6.967 -2.336 -1.860 1.00 83.88 89 TYR A N 1
ATOM 655 C CA . TYR A 1 89 ? -5.648 -2.489 -2.468 1.00 83.88 89 TYR A CA 1
ATOM 656 C C . TYR A 1 89 ? -5.286 -1.305 -3.375 1.00 83.88 89 TYR A C 1
ATOM 658 O O . TYR A 1 89 ? -4.180 -0.780 -3.270 1.00 83.88 89 TYR A O 1
ATOM 666 N N . LEU A 1 90 ? -6.211 -0.852 -4.233 1.00 84.62 90 LEU A N 1
ATOM 667 C CA . LEU A 1 90 ? -5.985 0.281 -5.139 1.00 84.62 90 LEU A CA 1
ATOM 668 C C . LEU A 1 90 ? -5.711 1.588 -4.382 1.00 84.62 90 LEU A C 1
ATOM 670 O O . LEU A 1 90 ? -4.798 2.324 -4.756 1.00 84.62 90 LEU A O 1
ATOM 674 N N . HIS A 1 91 ? -6.445 1.865 -3.302 1.00 82.81 91 HIS A N 1
ATOM 675 C CA . HIS A 1 91 ? -6.164 3.017 -2.443 1.00 82.81 91 HIS A CA 1
ATOM 676 C C . HIS A 1 91 ? -4.795 2.902 -1.765 1.00 82.81 91 HIS A C 1
ATOM 678 O O . HIS A 1 91 ? -4.034 3.869 -1.752 1.00 82.81 91 HIS A O 1
ATOM 684 N N . TRP A 1 92 ? -4.454 1.719 -1.248 1.00 81.31 92 TRP A N 1
ATOM 685 C CA . TRP A 1 92 ? -3.176 1.490 -0.577 1.00 81.31 92 TRP A CA 1
ATOM 686 C C . TRP A 1 92 ? -1.979 1.639 -1.528 1.00 81.31 92 TRP A C 1
ATOM 688 O O . TRP A 1 92 ? -1.050 2.395 -1.239 1.00 81.31 92 TRP A O 1
ATOM 698 N N . ILE A 1 93 ? -2.017 0.991 -2.697 1.00 83.69 93 ILE A N 1
ATOM 699 C CA . ILE A 1 93 ? -0.937 1.091 -3.687 1.00 83.69 93 ILE A CA 1
ATOM 700 C C . ILE A 1 93 ? -0.866 2.490 -4.313 1.00 83.69 93 ILE A C 1
ATOM 702 O O . ILE A 1 93 ? 0.229 2.982 -4.572 1.00 83.69 93 ILE A O 1
ATOM 706 N N . GLY A 1 94 ? -2.004 3.168 -4.502 1.00 83.06 94 GLY A N 1
ATOM 707 C CA . GLY A 1 94 ? -2.048 4.555 -4.969 1.00 83.06 94 GLY A CA 1
ATOM 708 C C . GLY A 1 94 ? -1.368 5.521 -3.996 1.00 83.06 94 GLY A C 1
ATOM 709 O O . GLY A 1 94 ? -0.587 6.374 -4.421 1.00 83.06 94 GLY A O 1
ATOM 710 N N . GLY A 1 95 ? -1.586 5.341 -2.690 1.00 79.56 95 GLY A N 1
ATOM 711 C CA . GLY A 1 95 ? -0.871 6.080 -1.648 1.00 79.56 95 GLY A CA 1
ATOM 712 C C . GLY A 1 95 ? 0.640 5.837 -1.696 1.00 79.56 95 GLY A C 1
ATOM 713 O O . GLY A 1 95 ? 1.423 6.783 -1.740 1.00 79.56 95 GLY A O 1
ATOM 714 N N . LEU A 1 96 ? 1.063 4.575 -1.808 1.00 80.38 96 LEU A N 1
ATOM 715 C CA . LEU A 1 96 ? 2.484 4.224 -1.932 1.00 80.38 96 LEU A CA 1
ATOM 716 C C . LEU A 1 96 ? 3.150 4.856 -3.164 1.00 80.38 96 LEU A C 1
ATOM 718 O O . 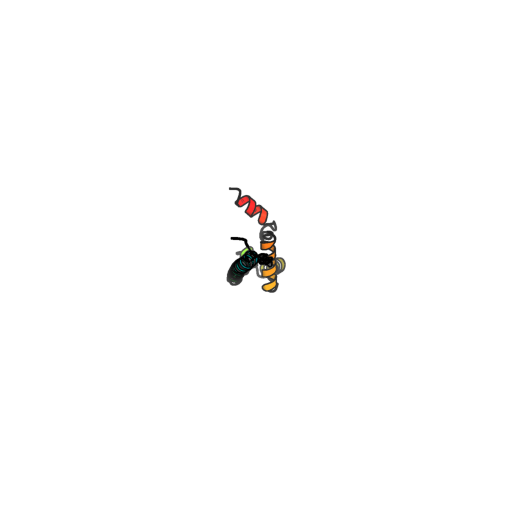LEU A 1 96 ? 4.239 5.416 -3.053 1.00 80.38 96 LEU A O 1
ATOM 722 N N . LEU A 1 97 ? 2.496 4.804 -4.328 1.00 82.12 97 LEU A N 1
ATOM 723 C CA . LEU A 1 97 ? 3.025 5.368 -5.576 1.00 82.12 97 LEU A CA 1
ATOM 724 C C . LEU A 1 97 ? 3.083 6.900 -5.567 1.00 82.12 97 LEU A C 1
ATOM 726 O O . LEU A 1 97 ? 3.943 7.484 -6.220 1.00 82.12 97 LEU A O 1
ATOM 730 N N . THR A 1 98 ? 2.190 7.553 -4.823 1.00 79.75 98 THR A N 1
ATOM 731 C CA . THR A 1 98 ? 2.178 9.015 -4.650 1.00 79.75 98 THR A CA 1
ATOM 732 C C . THR A 1 98 ? 3.020 9.482 -3.459 1.00 79.75 98 THR A C 1
ATOM 734 O O . THR A 1 98 ? 2.962 10.660 -3.108 1.00 79.75 98 THR A O 1
ATOM 737 N N . LEU A 1 99 ? 3.774 8.572 -2.822 1.00 74.75 99 LEU A N 1
ATOM 738 C CA . LEU A 1 99 ? 4.487 8.770 -1.550 1.00 74.75 99 LEU A CA 1
ATOM 739 C C . LEU A 1 99 ? 3.591 9.270 -0.396 1.00 74.75 99 LEU A C 1
ATOM 741 O O . LEU A 1 99 ? 4.077 9.657 0.666 1.00 74.75 99 LEU A O 1
ATOM 745 N N . HIS A 1 100 ? 2.272 9.205 -0.562 1.00 76.19 100 HIS A N 1
ATOM 746 C CA . HIS A 1 100 ? 1.301 9.456 0.488 1.00 76.19 100 HIS A CA 1
ATOM 747 C C . HIS A 1 100 ? 1.021 8.145 1.215 1.00 76.19 100 HIS A C 1
ATOM 749 O O . HIS A 1 100 ? 0.072 7.425 0.918 1.00 76.19 100 HIS A O 1
ATOM 755 N N . LEU A 1 101 ? 1.845 7.858 2.222 1.00 74.00 101 LEU A N 1
ATOM 756 C CA . LEU A 1 101 ? 1.765 6.643 3.046 1.00 74.00 101 LEU A CA 1
ATOM 757 C C . LEU A 1 101 ? 0.469 6.529 3.879 1.00 74.00 101 LEU A C 1
ATOM 759 O O . LEU A 1 101 ? 0.279 5.555 4.601 1.00 74.00 101 LEU A O 1
ATOM 763 N N . GLY A 1 102 ? -0.422 7.517 3.772 1.00 73.12 102 GLY A N 1
ATOM 764 C CA . GLY A 1 102 ? -1.687 7.593 4.487 1.00 73.12 102 GLY A CA 1
ATOM 765 C C . GLY A 1 102 ? -1.570 8.286 5.842 1.00 73.12 102 GLY A C 1
ATOM 766 O O . GLY A 1 102 ? -0.536 8.860 6.205 1.00 73.12 102 GLY A O 1
ATOM 767 N N . ASN A 1 103 ? -2.671 8.238 6.585 1.00 70.31 103 ASN A N 1
ATOM 768 C CA . ASN A 1 103 ? -2.799 8.867 7.890 1.00 70.31 103 ASN A CA 1
ATOM 769 C C . ASN A 1 103 ? -2.664 7.814 8.993 1.00 70.31 103 ASN A C 1
ATOM 771 O O . ASN A 1 103 ? -3.122 6.681 8.856 1.00 70.31 103 ASN A O 1
ATOM 775 N N . SER A 1 104 ? -2.072 8.209 10.114 1.00 61.84 104 SER A N 1
ATOM 776 C CA . SER A 1 104 ? -2.044 7.433 11.344 1.00 61.84 104 SER A CA 1
ATOM 777 C C . SER A 1 104 ? -3.461 7.150 11.809 1.00 61.84 104 SER A C 1
ATOM 779 O O . SER A 1 104 ? -4.264 8.063 11.993 1.00 61.84 104 SER A O 1
ATOM 781 N N . TYR A 1 105 ? -3.756 5.881 12.062 1.00 61.41 105 TYR A N 1
ATOM 782 C CA . TYR A 1 105 ? -5.056 5.470 12.576 1.00 61.41 105 TYR A CA 1
ATOM 783 C C . TYR A 1 105 ? -5.305 5.900 14.030 1.00 61.41 105 TYR A C 1
ATOM 785 O O . TYR A 1 105 ? -6.449 5.891 14.475 1.00 61.41 105 TYR A O 1
ATOM 793 N N . ILE A 1 106 ? -4.253 6.295 14.756 1.00 61.47 106 ILE A N 1
ATOM 794 C CA . ILE A 1 106 ? -4.329 6.743 16.154 1.00 61.47 106 ILE A CA 1
ATOM 795 C C . ILE A 1 106 ? -4.473 8.267 16.224 1.00 61.47 106 ILE A C 1
ATOM 797 O O . ILE A 1 106 ? -5.333 8.775 16.937 1.00 61.47 106 ILE A O 1
ATOM 801 N N . SER A 1 107 ? -3.636 9.002 15.486 1.00 58.97 107 SER A N 1
ATOM 802 C CA . SER A 1 107 ? -3.557 10.469 15.570 1.00 58.97 107 SER A CA 1
ATOM 803 C C . SER A 1 107 ? -4.216 11.201 14.398 1.00 58.97 107 SER A C 1
ATOM 805 O O . SER A 1 107 ? -4.332 12.423 14.436 1.00 58.97 107 SER A O 1
ATOM 807 N N . GLY A 1 108 ? -4.621 10.494 13.339 1.00 64.00 108 GLY A N 1
ATOM 808 C CA . GLY A 1 108 ? -5.197 11.077 12.122 1.00 64.00 108 GLY A CA 1
ATOM 809 C C . GLY A 1 108 ? -4.211 11.878 11.262 1.00 64.00 108 GLY A C 1
ATOM 810 O O . GLY A 1 108 ? -4.594 12.359 10.198 1.00 64.00 108 GLY A O 1
ATOM 811 N N . GLN A 1 109 ? -2.956 12.015 11.698 1.00 65.88 109 GLN A N 1
ATOM 812 C CA . GLN A 1 109 ? -1.910 12.793 11.031 1.00 65.88 109 GLN A CA 1
ATOM 813 C C . GLN A 1 109 ? -1.240 11.993 9.908 1.00 65.88 109 GLN A C 1
ATOM 815 O O . GLN A 1 109 ? -1.125 10.774 10.040 1.00 65.88 109 GLN A O 1
ATOM 820 N N . PRO A 1 110 ? -0.759 12.628 8.826 1.00 73.06 110 PRO A N 1
ATOM 821 C CA . PRO A 1 110 ? 0.007 11.937 7.792 1.00 73.06 110 PRO A CA 1
ATOM 822 C C . PRO A 1 110 ? 1.251 11.259 8.392 1.00 73.06 110 PRO A C 1
ATOM 824 O O . PRO A 1 110 ? 1.994 11.869 9.158 1.00 73.06 110 PRO A O 1
ATOM 827 N N . ILE A 1 111 ? 1.486 9.992 8.040 1.00 72.56 111 ILE A N 1
ATOM 828 C CA . ILE A 1 111 ? 2.628 9.200 8.539 1.00 72.56 111 ILE A CA 1
ATOM 829 C C . ILE A 1 111 ? 3.944 9.585 7.847 1.00 72.56 111 ILE A C 1
ATOM 831 O O . ILE A 1 111 ? 5.009 9.445 8.442 1.00 72.56 111 ILE A O 1
ATOM 835 N N . GLY A 1 112 ? 3.885 10.095 6.612 1.00 73.56 112 GLY A N 1
ATOM 836 C CA . GLY A 1 112 ? 5.068 10.462 5.820 1.00 73.56 112 GLY A CA 1
ATOM 837 C C . GLY A 1 112 ? 6.089 11.323 6.584 1.00 73.56 112 GLY A C 1
ATOM 838 O O . GLY A 1 112 ? 7.241 10.907 6.693 1.00 73.56 112 GLY A O 1
ATOM 839 N N . PRO A 1 113 ? 5.682 12.457 7.187 1.00 69.38 113 PRO A N 1
ATOM 840 C CA . PRO A 1 113 ? 6.569 13.291 8.002 1.00 69.38 113 PRO A CA 1
ATOM 841 C C . PRO A 1 113 ? 7.163 12.574 9.223 1.00 69.38 113 PRO A C 1
ATOM 843 O O . PRO A 1 113 ? 8.304 12.833 9.587 1.00 69.38 113 PRO A O 1
ATOM 846 N N . VAL A 1 114 ? 6.415 11.650 9.838 1.00 69.69 114 VAL A N 1
ATOM 847 C CA . VAL A 1 114 ? 6.872 10.877 11.007 1.00 69.69 114 VAL A CA 1
ATOM 848 C C . VAL A 1 114 ? 7.995 9.916 10.617 1.00 69.69 114 VAL A C 1
ATOM 850 O O . VAL A 1 114 ? 8.989 9.810 11.328 1.00 69.69 114 VAL A O 1
ATOM 853 N N . ILE A 1 115 ? 7.861 9.238 9.473 1.00 70.56 115 ILE A N 1
ATOM 854 C CA . ILE A 1 115 ? 8.907 8.348 8.947 1.00 70.56 115 ILE A CA 1
ATOM 855 C C . ILE A 1 115 ? 10.112 9.156 8.461 1.00 70.56 115 ILE A C 1
ATOM 857 O O . ILE A 1 115 ? 11.240 8.754 8.718 1.00 70.56 115 ILE A O 1
ATOM 861 N N . GLY A 1 116 ? 9.889 10.303 7.810 1.00 72.69 116 GLY A N 1
ATOM 862 C CA . GLY A 1 116 ? 10.967 11.211 7.408 1.00 72.69 116 GLY A CA 1
ATOM 863 C C . GLY A 1 116 ? 11.830 11.642 8.594 1.00 72.69 116 GLY A C 1
ATOM 864 O O . GLY A 1 116 ? 13.045 11.493 8.541 1.00 72.69 116 GLY A O 1
ATOM 865 N N . ALA A 1 117 ? 11.200 12.057 9.696 1.00 72.75 117 ALA A N 1
ATOM 866 C CA . ALA A 1 117 ? 11.903 12.412 10.929 1.00 72.75 117 ALA A CA 1
ATOM 867 C C . ALA A 1 117 ? 12.629 11.216 11.580 1.00 72.75 117 ALA A C 1
ATOM 869 O O . ALA A 1 117 ? 13.682 11.386 12.183 1.00 72.75 117 ALA A O 1
ATOM 870 N N . ALA A 1 118 ? 12.096 9.996 11.454 1.00 69.00 118 ALA A N 1
ATOM 871 C CA . ALA A 1 118 ? 12.728 8.788 11.994 1.00 69.00 118 ALA A CA 1
ATOM 872 C C . ALA A 1 118 ? 13.961 8.320 11.195 1.00 69.00 118 ALA A C 1
ATOM 874 O O . ALA A 1 118 ? 14.750 7.529 11.706 1.00 69.00 118 ALA A O 1
ATOM 875 N N . LEU A 1 119 ? 14.117 8.781 9.951 1.00 71.62 119 LEU A N 1
ATOM 876 C CA . LEU A 1 119 ? 15.274 8.503 9.093 1.00 71.62 119 LEU A CA 1
ATOM 877 C C . LEU A 1 119 ? 16.354 9.591 9.180 1.00 71.62 119 LEU A C 1
ATOM 879 O O . LEU A 1 119 ? 17.423 9.420 8.606 1.00 71.62 119 LEU A O 1
ATOM 883 N N . GLU A 1 120 ? 16.085 10.687 9.890 1.00 65.94 120 GLU A N 1
ATOM 884 C CA . GLU A 1 120 ? 17.008 11.809 10.103 1.00 65.94 120 GLU A CA 1
ATOM 885 C C . GLU A 1 120 ? 17.972 11.569 11.289 1.00 65.94 120 GLU A C 1
ATOM 887 O O . GLU A 1 120 ? 18.460 12.518 11.901 1.00 65.94 120 GLU A O 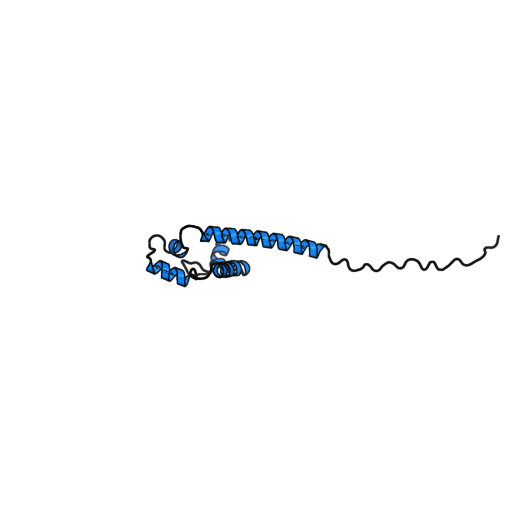1
ATOM 892 N N . VAL A 1 121 ? 18.229 10.294 11.627 1.00 52.78 121 VAL A N 1
ATOM 893 C CA . VAL A 1 121 ? 19.197 9.860 12.658 1.00 52.78 121 VAL A CA 1
ATOM 894 C C . VAL A 1 121 ? 20.594 9.703 12.073 1.00 52.78 121 VAL A C 1
ATOM 896 O O . VAL A 1 121 ? 20.716 9.069 11.000 1.00 52.78 121 VAL A O 1
#

Mean predicted aligned error: 13.84 Å

Foldseek 3Di:
DDDDDDDDDPPDDDPPDPDDPPPVVVVVVVVVVVVVVVVVVVVLVVVLCVVCVPPADVLCVQCDPVDDVVSSVVLCVVVVVVPDSVVVSVVCVVCVVVVQNAADSNPRHGCSVVVVVVVVD

pLDDT: mean 75.87, std 9.8, range [52.78, 91.94]

Solvent-accessible surface area (backbone atoms only — not comparable to full-atom values): 7502 Å² total; per-residue (Å²): 144,77,87,84,83,88,84,70,88,76,87,69,74,84,75,76,77,76,72,78,77,71,57,65,64,60,58,50,50,50,55,52,49,52,53,51,51,51,51,52,48,52,50,50,51,49,52,52,47,56,66,66,67,44,95,64,54,70,40,42,65,74,43,46,97,71,50,42,77,65,57,31,51,55,40,27,58,77,69,49,69,78,50,60,68,68,60,52,47,51,53,52,52,50,22,54,76,70,64,44,72,44,55,35,90,87,77,66,43,65,40,48,66,58,54,53,60,69,65,73,114

Secondary structure (DSSP, 8-state):
-----------------------HHHHHHHHHHHHHHHHHHHHHHHHHHHHHHSSS-HHHHHHGGG--HHHHHHHHHHTTTTS-HHHHHHHHHHHHHTT---B-TTT-SBSHHHHHHHT--

Radius of gyration: 31.72 Å; Cα contacts (8 Å, |Δi|>4): 43; chains: 1; bounding box: 75×26×100 Å